Protein AF-A0A7S3ZHK8-F1 (afdb_monomer_lite)

Foldseek 3Di:
DDLDPCLPPVVVVLVVCLVVLHEAEDQDPQVVSLLVCCVPPVVSCVVSVYHYYYNPHPVPVVVPVVVVVVQVVCCVPPVDGDPDDDDDDDDDDDADPRRVVNVVVCVVPPDPCPPPPQSNHDDD

Organism: NCBI:txid91324

Radius of gyration: 16.56 Å; chains: 1; bounding box: 44×34×37 Å

Sequence (124 aa):
STVGPFLKYGTPLVEACVACQTDYVDITGEIPWVKDLISKFDKKAQLNGTAIVPMCGFDSIPSDLGAYATAKEIEKRYGCGVRRIVTYVAMKGSASGGTLATGMLMNKEAPEDMKDVFLLGGER

InterPro domains:
  IPR051276 Saccharopine dehydrogenase-like oxidoreductase [PTHR12286] (1-109)

Structure (mmCIF, N/CA/C/O backbone):
data_AF-A0A7S3ZHK8-F1
#
_entry.id   AF-A0A7S3ZHK8-F1
#
loop_
_atom_site.group_PDB
_atom_site.id
_atom_site.type_symbol
_atom_site.label_atom_id
_atom_site.label_alt_id
_atom_site.label_comp_id
_atom_site.label_asym_id
_atom_site.label_entity_id
_atom_site.label_seq_id
_atom_site.pdbx_PDB_ins_code
_atom_site.Cartn_x
_atom_site.Cartn_y
_atom_site.Cartn_z
_atom_site.occupancy
_atom_site.B_iso_or_equiv
_atom_site.auth_seq_id
_atom_site.auth_comp_id
_atom_site.auth_asym_id
_atom_site.auth_atom_id
_atom_site.pdbx_PDB_model_num
ATOM 1 N N . SER A 1 1 ? 12.402 -8.910 -5.862 1.00 47.16 1 SER A N 1
ATOM 2 C CA . SER A 1 1 ? 12.119 -7.963 -4.769 1.00 47.16 1 SER A CA 1
ATOM 3 C C . SER A 1 1 ? 12.599 -6.593 -5.204 1.00 47.16 1 SER A C 1
ATOM 5 O O . SER A 1 1 ? 13.793 -6.442 -5.442 1.00 47.16 1 SER A O 1
ATOM 7 N N . THR A 1 2 ? 11.690 -5.643 -5.417 1.00 58.38 2 THR A N 1
ATOM 8 C CA . THR A 1 2 ? 12.046 -4.243 -5.678 1.00 58.38 2 THR A CA 1
ATOM 9 C C . THR A 1 2 ? 12.010 -3.497 -4.353 1.00 58.38 2 THR A C 1
ATOM 11 O O . THR A 1 2 ? 10.947 -3.326 -3.764 1.00 58.38 2 THR A O 1
ATOM 14 N N . VAL A 1 3 ? 13.173 -3.067 -3.877 1.00 66.00 3 VAL A N 1
ATOM 15 C CA . VAL A 1 3 ? 13.261 -1.972 -2.907 1.00 66.00 3 VAL A CA 1
ATOM 16 C C . VAL A 1 3 ? 13.321 -0.678 -3.722 1.00 66.00 3 VAL A C 1
ATOM 18 O O . VAL A 1 3 ? 13.983 -0.662 -4.759 1.00 66.00 3 VAL A O 1
ATOM 21 N N . GLY A 1 4 ? 12.553 0.346 -3.336 1.00 71.94 4 GLY A N 1
ATOM 22 C CA . GLY A 1 4 ? 12.274 1.527 -4.168 1.00 71.94 4 GLY A CA 1
ATOM 23 C C . GLY A 1 4 ? 13.511 2.250 -4.740 1.00 71.94 4 GLY A C 1
ATOM 24 O O . GLY A 1 4 ? 14.628 2.057 -4.247 1.00 71.94 4 GLY A O 1
ATOM 25 N N . PRO A 1 5 ? 13.332 3.103 -5.773 1.00 85.31 5 PRO A N 1
ATOM 26 C CA . PRO A 1 5 ? 12.063 3.751 -6.148 1.00 85.31 5 PRO A CA 1
ATOM 27 C C . PRO A 1 5 ? 11.111 2.892 -6.995 1.00 85.31 5 PRO A C 1
ATOM 29 O O . PRO A 1 5 ? 11.507 2.331 -8.022 1.00 85.31 5 PRO A O 1
ATOM 32 N N . PHE A 1 6 ? 9.845 2.819 -6.592 1.00 88.00 6 PHE A N 1
ATOM 33 C CA . PHE A 1 6 ? 8.834 1.975 -7.241 1.00 88.00 6 PHE A CA 1
ATOM 34 C C . PHE A 1 6 ? 8.342 2.550 -8.571 1.00 88.00 6 PHE A C 1
ATOM 36 O O . PHE A 1 6 ? 8.145 1.806 -9.526 1.00 88.00 6 PHE A O 1
ATOM 43 N N . LEU A 1 7 ? 8.261 3.869 -8.696 1.00 86.25 7 LEU A N 1
ATOM 44 C CA . LEU A 1 7 ? 7.906 4.573 -9.924 1.00 86.25 7 LEU A CA 1
ATOM 45 C C . LEU A 1 7 ? 8.828 4.190 -11.089 1.00 86.25 7 LEU A C 1
ATOM 47 O O . LEU A 1 7 ? 8.400 4.149 -12.239 1.00 86.25 7 LEU A O 1
ATOM 51 N N . LYS A 1 8 ? 10.087 3.840 -10.789 1.00 85.50 8 LYS A N 1
ATOM 52 C CA . LYS A 1 8 ? 11.061 3.377 -11.787 1.00 85.50 8 LYS A CA 1
ATOM 53 C C . LYS A 1 8 ? 10.997 1.878 -12.054 1.00 85.50 8 LYS A C 1
ATOM 55 O O . LYS A 1 8 ? 11.176 1.465 -13.195 1.00 85.50 8 LYS A O 1
ATOM 60 N N . TYR A 1 9 ? 10.811 1.068 -11.013 1.00 88.38 9 TYR A N 1
ATOM 61 C CA . TYR A 1 9 ? 11.081 -0.375 -11.091 1.00 88.38 9 TYR A CA 1
ATOM 62 C C . TYR A 1 9 ? 9.883 -1.273 -10.768 1.00 88.38 9 TYR A C 1
ATOM 64 O O . TYR A 1 9 ? 9.927 -2.467 -11.050 1.00 88.38 9 TYR A O 1
ATOM 72 N N . GLY A 1 10 ? 8.825 -0.730 -10.176 1.00 91.19 10 GLY A N 1
ATOM 73 C CA . GLY A 1 10 ? 7.689 -1.486 -9.655 1.00 91.19 10 GLY A CA 1
ATOM 74 C C . GLY A 1 10 ? 6.687 -1.911 -10.727 1.00 91.19 10 GLY A C 1
ATOM 75 O O . GLY A 1 10 ? 6.133 -3.001 -10.636 1.00 91.19 10 GLY A O 1
ATOM 76 N N . THR A 1 11 ? 6.472 -1.101 -11.770 1.00 94.75 11 THR A N 1
ATOM 77 C CA . THR A 1 11 ? 5.428 -1.371 -12.781 1.00 94.75 11 THR A CA 1
ATOM 78 C C . THR A 1 11 ? 5.571 -2.734 -13.473 1.00 94.75 11 THR A C 1
ATOM 80 O O . THR A 1 11 ? 4.576 -3.456 -13.507 1.00 94.75 11 THR A O 1
ATOM 83 N N . PRO A 1 12 ? 6.760 -3.154 -13.963 1.00 94.88 12 PRO A N 1
ATOM 84 C CA . PRO A 1 12 ? 6.901 -4.464 -14.605 1.00 94.88 12 PRO A CA 1
ATOM 85 C C . PRO A 1 12 ? 6.584 -5.638 -13.668 1.00 94.88 12 PRO A C 1
ATOM 87 O O . PRO A 1 12 ? 6.116 -6.681 -14.118 1.00 94.88 12 PRO A O 1
ATOM 90 N N . LEU A 1 13 ? 6.820 -5.475 -12.360 1.00 94.31 13 LEU A N 1
ATOM 91 C CA . LEU A 1 13 ? 6.490 -6.493 -11.364 1.00 94.31 13 LEU A CA 1
ATOM 92 C C . LEU A 1 13 ? 4.973 -6.612 -11.180 1.00 94.31 13 LEU A C 1
ATOM 94 O O . LEU A 1 13 ? 4.449 -7.722 -11.226 1.00 94.31 13 LEU A O 1
ATOM 98 N N . VAL A 1 14 ? 4.268 -5.487 -11.027 1.00 95.81 14 VAL A N 1
ATOM 99 C CA . VAL A 1 14 ? 2.798 -5.484 -10.913 1.00 95.81 14 VAL A CA 1
ATOM 100 C C . VAL A 1 14 ? 2.154 -6.040 -12.184 1.00 95.81 14 VAL A C 1
ATOM 102 O O . VAL A 1 14 ? 1.235 -6.852 -12.111 1.00 95.81 14 VAL A O 1
ATOM 105 N N . GLU A 1 15 ? 2.671 -5.669 -13.355 1.00 96.38 15 GLU A N 1
ATOM 106 C CA . GLU A 1 15 ? 2.195 -6.195 -14.635 1.00 96.38 15 GLU A CA 1
ATOM 107 C C . GLU A 1 15 ? 2.332 -7.721 -14.719 1.00 96.38 15 GLU A C 1
ATOM 109 O O . GLU A 1 15 ? 1.381 -8.405 -15.111 1.00 96.38 15 GLU A O 1
ATOM 114 N N . ALA A 1 16 ? 3.481 -8.261 -14.300 1.00 96.44 16 ALA A N 1
ATOM 115 C CA . ALA A 1 16 ? 3.707 -9.700 -14.239 1.00 96.44 16 ALA A CA 1
ATOM 116 C C . ALA A 1 16 ? 2.758 -10.390 -13.245 1.00 96.44 16 ALA A C 1
ATOM 118 O O . ALA A 1 16 ? 2.173 -11.417 -13.584 1.00 96.44 16 ALA A O 1
ATOM 119 N N . CYS A 1 17 ? 2.545 -9.809 -12.060 1.00 96.88 17 CYS A N 1
ATOM 120 C CA . CYS A 1 17 ? 1.575 -10.294 -11.074 1.00 96.88 17 CYS A CA 1
ATOM 121 C C . CYS A 1 17 ? 0.164 -10.405 -11.675 1.00 96.88 17 CYS A C 1
ATOM 123 O O . CYS A 1 17 ? -0.450 -11.470 -11.622 1.00 96.88 17 CYS A O 1
ATOM 125 N N . VAL A 1 18 ? -0.316 -9.357 -12.349 1.00 97.25 18 VAL A N 1
ATOM 126 C CA . VAL A 1 18 ? -1.643 -9.352 -12.994 1.00 97.25 18 VAL A CA 1
ATOM 127 C C . VAL A 1 18 ? -1.733 -10.354 -14.147 1.00 97.25 18 VAL A C 1
ATOM 129 O O . VAL A 1 18 ? -2.779 -10.974 -14.355 1.00 97.25 18 VAL A O 1
ATOM 132 N N . ALA A 1 19 ? -0.662 -10.510 -14.929 1.00 96.50 19 ALA A N 1
ATOM 133 C CA . ALA A 1 19 ? -0.617 -11.470 -16.030 1.00 96.50 19 ALA A CA 1
ATOM 134 C C . ALA A 1 19 ? -0.640 -12.925 -15.534 1.00 96.50 19 ALA A C 1
ATOM 136 O O . ALA A 1 19 ? -1.312 -13.761 -16.135 1.00 96.50 19 ALA A O 1
ATOM 137 N N . CYS A 1 20 ? 0.048 -13.204 -14.428 1.00 97.19 20 CYS A N 1
ATOM 138 C CA . CYS A 1 20 ? 0.149 -14.529 -13.819 1.00 97.19 20 CYS A CA 1
ATOM 139 C C . CYS A 1 20 ? -0.935 -14.812 -12.767 1.00 97.19 20 CYS A C 1
ATOM 141 O O . CYS A 1 20 ? -0.860 -15.839 -12.098 1.00 97.19 20 CYS A O 1
ATOM 143 N N . GLN A 1 21 ? -1.911 -13.914 -12.595 1.00 97.31 21 GLN A N 1
ATOM 144 C CA . GLN A 1 21 ? -2.966 -14.016 -11.578 1.00 97.31 21 GLN A CA 1
ATOM 145 C C . GLN A 1 21 ? -2.414 -14.231 -10.159 1.00 97.31 21 GLN A C 1
ATOM 147 O O . GLN A 1 21 ? -2.870 -15.088 -9.409 1.00 97.31 21 GLN A O 1
ATOM 152 N N . THR A 1 22 ? -1.364 -13.488 -9.819 1.00 97.44 22 THR A N 1
ATOM 153 C CA . THR A 1 22 ? -0.668 -13.571 -8.534 1.00 97.44 22 THR A CA 1
ATOM 154 C C . THR A 1 22 ? -0.841 -12.268 -7.774 1.00 97.44 22 THR A C 1
ATOM 156 O O . THR A 1 22 ? -0.576 -11.200 -8.325 1.00 97.44 22 THR A O 1
ATOM 159 N N . ASP A 1 23 ? -1.236 -12.361 -6.508 1.00 97.56 23 ASP A N 1
ATOM 160 C CA . ASP A 1 23 ? -1.431 -11.191 -5.656 1.00 97.56 23 ASP A CA 1
ATOM 161 C C . ASP A 1 23 ? -0.131 -10.400 -5.445 1.00 97.56 23 ASP A C 1
ATOM 163 O O . ASP A 1 23 ? 0.976 -10.949 -5.404 1.00 97.56 23 ASP A O 1
ATOM 167 N N . TYR A 1 24 ? -0.279 -9.087 -5.298 1.00 96.06 24 TYR A N 1
ATOM 168 C CA . TYR A 1 24 ? 0.806 -8.136 -5.108 1.00 96.06 24 TYR A CA 1
ATOM 169 C C . TYR A 1 24 ? 0.589 -7.299 -3.847 1.00 96.06 24 TYR A C 1
ATOM 171 O O . TYR A 1 24 ? -0.508 -6.796 -3.607 1.00 96.06 24 TYR A O 1
ATOM 179 N N . VAL A 1 25 ? 1.659 -7.099 -3.077 1.00 95.06 25 VAL A N 1
ATOM 180 C CA . VAL A 1 25 ? 1.687 -6.211 -1.912 1.00 95.06 25 VAL A CA 1
ATOM 181 C C . VAL A 1 25 ? 3.038 -5.504 -1.816 1.00 95.06 25 VAL A C 1
ATOM 183 O O . VAL A 1 25 ? 4.079 -6.103 -2.106 1.00 95.06 25 VAL A O 1
ATOM 186 N N . ASP A 1 26 ? 3.035 -4.240 -1.395 1.00 93.44 26 ASP A N 1
ATOM 187 C CA . ASP A 1 26 ? 4.253 -3.461 -1.153 1.00 93.44 26 ASP A CA 1
ATOM 188 C C . ASP A 1 26 ? 4.108 -2.486 0.024 1.00 93.44 26 ASP A C 1
ATOM 190 O O . ASP A 1 26 ? 3.069 -2.420 0.669 1.00 93.44 26 ASP A O 1
ATOM 194 N N . ILE A 1 27 ? 5.170 -1.727 0.302 1.00 91.94 27 ILE A N 1
ATOM 195 C CA . ILE A 1 27 ? 5.219 -0.673 1.328 1.00 91.94 27 ILE A CA 1
ATOM 196 C C . ILE A 1 27 ? 5.526 0.706 0.718 1.00 91.94 27 ILE A C 1
ATOM 198 O O . ILE A 1 27 ? 6.206 1.524 1.335 1.00 91.94 27 ILE A O 1
ATOM 202 N N . THR A 1 28 ? 5.149 0.932 -0.542 1.00 91.50 28 THR A N 1
ATOM 203 C CA . THR A 1 28 ? 5.467 2.178 -1.248 1.00 91.50 28 THR A CA 1
ATOM 204 C C . THR A 1 28 ? 4.783 3.381 -0.596 1.00 91.50 28 THR A C 1
ATOM 206 O O . THR A 1 28 ? 3.628 3.297 -0.199 1.00 91.50 28 THR A O 1
ATOM 209 N N . GLY A 1 29 ? 5.468 4.526 -0.567 1.00 88.38 29 GLY A N 1
ATOM 210 C CA . GLY A 1 29 ? 4.859 5.834 -0.282 1.00 88.38 29 GLY A CA 1
ATOM 211 C C . GLY A 1 29 ? 4.612 6.665 -1.550 1.00 88.38 29 GLY A C 1
ATOM 212 O O . GLY A 1 29 ? 4.295 7.850 -1.478 1.00 88.38 29 GLY A O 1
ATOM 213 N N . GLU A 1 30 ? 4.821 6.083 -2.735 1.00 91.00 30 GLU A N 1
ATOM 214 C CA . GLU A 1 30 ? 4.866 6.808 -4.009 1.00 91.00 30 GLU A CA 1
ATOM 215 C C . GLU A 1 30 ? 3.465 6.991 -4.612 1.00 91.00 30 GLU A C 1
ATOM 217 O O . GLU A 1 30 ? 3.079 6.304 -5.557 1.00 91.00 30 GLU A O 1
ATOM 222 N N . ILE A 1 31 ? 2.704 7.952 -4.073 1.00 90.31 31 ILE A N 1
ATOM 223 C CA . ILE A 1 31 ? 1.311 8.251 -4.465 1.00 90.31 31 ILE A CA 1
ATOM 224 C C . ILE A 1 31 ? 1.108 8.373 -5.993 1.00 90.31 31 ILE A C 1
ATOM 226 O O . ILE A 1 31 ? 0.183 7.736 -6.504 1.00 90.31 31 ILE A O 1
ATOM 230 N N . PRO A 1 32 ? 1.943 9.110 -6.763 1.00 89.75 32 PRO A N 1
ATOM 231 C CA . PRO A 1 32 ? 1.750 9.223 -8.212 1.00 89.75 32 PRO A CA 1
ATOM 232 C C . PRO A 1 32 ? 1.852 7.877 -8.934 1.00 89.75 32 PRO A C 1
ATOM 234 O O . PRO A 1 32 ? 1.082 7.599 -9.849 1.00 89.75 32 PRO A O 1
ATOM 237 N N . TRP A 1 33 ? 2.763 7.010 -8.486 1.00 92.25 33 TRP A N 1
ATOM 238 C CA . TRP A 1 33 ? 2.906 5.674 -9.052 1.00 92.25 33 TRP A CA 1
ATOM 239 C C . TRP A 1 33 ? 1.687 4.802 -8.748 1.00 92.25 33 TRP A C 1
ATOM 241 O O . TRP A 1 33 ? 1.199 4.102 -9.631 1.00 92.25 33 TRP A O 1
ATOM 251 N N . VAL A 1 34 ? 1.141 4.880 -7.533 1.00 94.12 34 VAL A N 1
ATOM 252 C CA . VAL A 1 34 ? -0.072 4.130 -7.172 1.00 94.12 34 VAL A CA 1
ATOM 253 C C . VAL A 1 34 ? -1.283 4.590 -7.985 1.00 94.12 34 VAL A C 1
ATOM 255 O O . VAL A 1 34 ? -2.048 3.753 -8.462 1.00 94.12 34 VAL A O 1
ATOM 258 N N . LYS A 1 35 ? -1.425 5.896 -8.240 1.00 92.69 35 LYS A N 1
ATOM 259 C CA . LYS A 1 35 ? -2.452 6.422 -9.156 1.00 92.69 35 LYS A CA 1
ATOM 260 C C . LYS A 1 35 ? -2.327 5.818 -10.561 1.00 92.69 35 LYS A C 1
ATOM 262 O O . LYS A 1 35 ? -3.326 5.426 -11.175 1.00 92.69 35 LYS A O 1
ATOM 267 N N . ASP A 1 36 ? -1.098 5.710 -11.054 1.00 92.88 36 ASP A N 1
ATOM 268 C CA . ASP A 1 36 ? -0.781 5.047 -12.318 1.00 92.88 36 ASP A CA 1
ATOM 269 C C . ASP A 1 36 ? -1.145 3.557 -12.299 1.00 92.88 36 ASP A C 1
ATOM 271 O O . ASP A 1 36 ? -1.701 3.056 -13.279 1.00 92.88 36 ASP A O 1
ATOM 275 N N . LEU A 1 37 ? -0.858 2.848 -11.201 1.00 94.75 37 LEU A N 1
ATOM 276 C CA . LEU A 1 37 ? -1.220 1.437 -11.046 1.00 94.75 37 LEU A CA 1
ATOM 277 C C . LEU A 1 37 ? -2.733 1.233 -11.115 1.00 94.75 37 LEU A C 1
ATOM 279 O O . LEU A 1 37 ? -3.182 0.367 -11.865 1.00 94.75 37 LEU A O 1
ATOM 283 N N . ILE A 1 38 ? -3.507 2.045 -10.386 1.00 94.44 38 ILE A N 1
ATOM 284 C CA . ILE A 1 38 ? -4.977 2.004 -10.419 1.00 94.44 38 ILE A CA 1
ATOM 285 C C . ILE A 1 38 ? -5.449 2.202 -11.862 1.00 94.44 38 ILE A C 1
ATOM 287 O O . ILE A 1 38 ? -6.173 1.375 -12.411 1.00 94.44 38 ILE A O 1
ATOM 291 N N . SER A 1 39 ? -4.952 3.245 -12.528 1.00 94.38 39 SER A N 1
ATOM 292 C CA . SER A 1 39 ? -5.347 3.567 -13.903 1.00 94.38 39 SER A CA 1
ATOM 293 C C . SER A 1 39 ? -5.030 2.444 -14.902 1.00 94.38 39 SER A C 1
ATOM 295 O O . SER A 1 39 ? -5.807 2.206 -15.829 1.00 94.38 39 SER A O 1
ATOM 297 N N . LYS A 1 40 ? -3.894 1.753 -14.735 1.00 95.75 40 LYS A N 1
ATOM 298 C CA . LYS A 1 40 ? -3.409 0.720 -15.668 1.00 95.75 40 LYS A CA 1
ATOM 299 C C . LYS A 1 40 ? -3.993 -0.666 -15.400 1.00 95.75 40 LYS A C 1
ATOM 301 O O . LYS A 1 40 ? -4.267 -1.398 -16.351 1.00 95.75 40 LYS A O 1
ATOM 306 N N . PHE A 1 41 ? -4.147 -1.047 -14.134 1.00 96.75 41 PHE A N 1
ATOM 307 C CA . PHE A 1 41 ? -4.345 -2.447 -13.757 1.00 96.75 41 PHE A CA 1
ATOM 308 C C . PHE A 1 41 ? -5.677 -2.746 -13.073 1.00 96.75 41 PHE A C 1
ATOM 310 O O . PHE A 1 41 ? -6.083 -3.904 -13.126 1.00 96.75 41 PHE A O 1
ATOM 317 N N . ASP A 1 42 ? -6.389 -1.756 -12.520 1.00 95.25 42 ASP A N 1
ATOM 318 C CA . ASP A 1 42 ? -7.60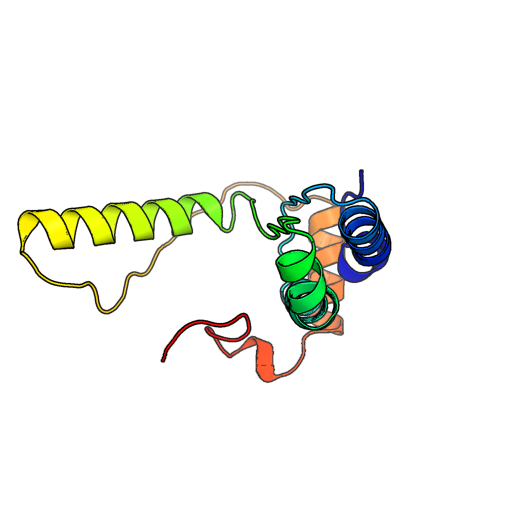5 -1.967 -11.713 1.00 95.25 42 ASP A CA 1
ATOM 319 C C . ASP A 1 42 ? -8.634 -2.881 -12.405 1.00 95.25 42 ASP A C 1
ATOM 321 O O . ASP A 1 42 ? -8.954 -3.965 -11.917 1.00 95.25 42 ASP A O 1
ATOM 325 N N . LYS A 1 43 ? -9.050 -2.530 -13.629 1.00 96.94 43 LYS A N 1
ATOM 326 C CA . LYS A 1 43 ? -10.021 -3.329 -14.399 1.00 96.94 43 LYS A CA 1
ATOM 327 C C . LYS A 1 43 ? -9.558 -4.766 -14.651 1.00 96.94 43 LYS A C 1
ATOM 329 O O . LYS A 1 43 ? -10.349 -5.699 -14.547 1.00 96.94 43 LYS A O 1
ATOM 334 N N . LYS A 1 44 ? -8.289 -4.956 -15.026 1.00 96.94 44 LYS A N 1
ATOM 335 C CA . LYS A 1 44 ? -7.754 -6.282 -15.372 1.00 96.94 44 LYS A CA 1
ATOM 336 C C . LYS A 1 44 ? -7.572 -7.144 -14.122 1.00 96.94 44 LYS A C 1
ATOM 338 O O . LYS A 1 44 ? -7.884 -8.329 -14.160 1.00 96.94 44 LYS A O 1
ATOM 343 N N . ALA A 1 45 ? -7.107 -6.545 -13.030 1.00 97.12 45 ALA A N 1
ATOM 344 C CA . ALA A 1 45 ? -6.944 -7.200 -11.741 1.00 97.12 45 ALA A CA 1
ATOM 345 C C . ALA A 1 45 ? -8.296 -7.676 -11.187 1.00 97.12 45 ALA A C 1
ATOM 347 O O . ALA A 1 45 ? -8.412 -8.842 -10.815 1.00 97.12 45 ALA A O 1
ATOM 348 N N . GLN A 1 46 ? -9.337 -6.834 -11.260 1.00 96.00 46 GLN A N 1
ATOM 349 C CA . GLN A 1 46 ? -10.704 -7.208 -10.878 1.00 96.00 46 GLN A CA 1
ATOM 350 C C . GLN A 1 46 ? -11.242 -8.387 -11.702 1.00 96.00 46 GLN A C 1
ATOM 352 O O . GLN A 1 46 ? -11.772 -9.338 -11.133 1.00 96.00 46 GLN A O 1
ATOM 357 N N . LEU A 1 47 ? -11.075 -8.361 -13.030 1.00 97.12 47 LEU A N 1
ATOM 358 C CA . LEU A 1 47 ? -11.528 -9.451 -13.909 1.00 97.12 47 LEU A CA 1
ATOM 359 C C . LEU A 1 47 ? -10.801 -10.776 -13.641 1.00 97.12 47 LEU A C 1
ATOM 361 O O . LEU A 1 47 ? -11.406 -11.840 -13.745 1.00 97.12 47 LEU A O 1
ATOM 365 N N . ASN A 1 48 ? -9.516 -10.707 -13.297 1.00 93.81 48 ASN A N 1
ATOM 366 C CA . ASN A 1 48 ? -8.677 -11.875 -13.038 1.00 93.81 48 ASN A CA 1
ATOM 367 C C . ASN A 1 48 ? -8.721 -12.352 -11.576 1.00 93.81 48 ASN A C 1
ATOM 369 O O . ASN A 1 48 ? -8.092 -13.358 -11.259 1.00 93.81 48 ASN A O 1
ATOM 373 N N . GLY A 1 49 ? -9.406 -11.631 -10.682 1.00 96.31 49 GLY A N 1
ATOM 374 C CA . GLY A 1 49 ? -9.419 -11.928 -9.248 1.00 96.31 49 GLY A CA 1
ATOM 375 C C . GLY A 1 49 ? -8.067 -11.725 -8.553 1.00 96.31 49 GLY A C 1
ATOM 376 O O . GLY A 1 49 ? -7.825 -12.333 -7.518 1.00 96.31 49 GLY A O 1
ATOM 377 N N . THR A 1 50 ? -7.178 -10.907 -9.123 1.00 97.75 50 THR A N 1
ATOM 378 C CA . THR A 1 50 ? -5.843 -10.625 -8.573 1.00 97.75 50 THR A CA 1
ATOM 379 C C . THR A 1 50 ? -5.895 -9.425 -7.638 1.00 97.75 50 THR A C 1
ATOM 381 O O . THR A 1 50 ? -6.333 -8.349 -8.050 1.00 97.75 50 THR A O 1
ATOM 384 N N . ALA A 1 51 ? -5.407 -9.567 -6.408 1.00 97.38 51 ALA A N 1
ATOM 385 C CA . ALA A 1 51 ? -5.299 -8.453 -5.475 1.00 97.38 51 ALA A CA 1
ATOM 386 C C . ALA A 1 51 ? -4.009 -7.651 -5.712 1.00 97.38 51 ALA A C 1
ATOM 388 O O . ALA A 1 51 ? -2.917 -8.210 -5.798 1.00 97.38 51 ALA A O 1
ATOM 389 N N . ILE A 1 52 ? -4.123 -6.324 -5.778 1.00 96.19 52 ILE A N 1
ATOM 390 C CA . ILE A 1 52 ? -2.986 -5.394 -5.804 1.00 96.19 52 ILE A CA 1
ATOM 391 C C . ILE A 1 52 ? -3.157 -4.460 -4.611 1.00 96.19 52 ILE A C 1
ATOM 393 O O . ILE A 1 52 ? -4.062 -3.628 -4.608 1.00 96.19 52 ILE A O 1
ATOM 397 N N . VAL A 1 53 ? -2.306 -4.609 -3.598 1.00 94.94 53 VAL A N 1
ATOM 398 C CA . VAL A 1 53 ? -2.413 -3.873 -2.332 1.00 94.94 53 VAL A CA 1
ATOM 399 C C . VAL A 1 53 ? -1.139 -3.049 -2.098 1.00 94.94 53 VAL A C 1
ATOM 401 O O . VAL A 1 53 ? -0.226 -3.490 -1.395 1.00 94.94 53 VAL A O 1
ATOM 404 N N . PRO A 1 54 ? -1.016 -1.866 -2.725 1.00 93.88 54 PRO A N 1
ATOM 405 C CA . PRO A 1 54 ? 0.115 -0.981 -2.484 1.00 93.88 54 PRO A CA 1
ATOM 406 C C . PRO A 1 54 ? -0.007 -0.297 -1.114 1.00 93.88 54 PRO A C 1
ATOM 408 O O . PRO A 1 54 ? -1.073 -0.298 -0.499 1.00 93.88 54 PRO A O 1
ATOM 411 N N . MET A 1 55 ? 1.075 0.337 -0.660 1.00 92.75 55 MET A N 1
ATOM 412 C CA . MET A 1 55 ? 1.104 1.167 0.556 1.00 92.75 55 MET A CA 1
ATOM 413 C C . MET A 1 55 ? 0.830 0.415 1.870 1.00 92.75 55 MET A C 1
ATOM 415 O O . MET A 1 55 ? 0.349 1.006 2.831 1.00 92.75 55 MET A O 1
ATOM 419 N N . CYS A 1 56 ? 1.182 -0.867 1.980 1.00 92.50 56 CYS A N 1
ATOM 420 C CA . CYS A 1 56 ? 1.024 -1.658 3.211 1.00 92.50 56 CYS A CA 1
ATOM 421 C C . CYS A 1 56 ? 2.162 -1.443 4.226 1.00 92.50 56 CYS A C 1
ATOM 423 O O . CYS A 1 56 ? 2.620 -2.380 4.886 1.00 92.50 56 CYS A O 1
ATOM 425 N N . GLY A 1 57 ? 2.658 -0.209 4.325 1.00 88.75 57 GLY A N 1
ATOM 426 C CA . GLY A 1 57 ? 3.750 0.183 5.207 1.00 88.75 57 GLY A CA 1
ATOM 427 C C . GLY A 1 57 ? 3.294 0.706 6.569 1.00 88.75 57 GLY A C 1
ATOM 428 O O . GLY A 1 57 ? 2.109 0.776 6.898 1.00 88.75 57 GLY A O 1
ATOM 429 N N . PHE A 1 58 ? 4.276 1.097 7.385 1.00 86.62 58 PHE A N 1
ATOM 430 C CA . PHE A 1 58 ? 4.047 1.751 8.680 1.00 86.62 58 PHE A CA 1
ATOM 431 C C . PHE A 1 58 ? 3.366 3.122 8.542 1.00 86.62 58 PHE A C 1
ATOM 433 O O . PHE A 1 58 ? 2.692 3.576 9.461 1.00 86.62 58 PHE A O 1
ATOM 440 N N . ASP A 1 59 ? 3.562 3.787 7.412 1.00 82.88 59 ASP A N 1
ATOM 441 C CA . ASP A 1 59 ? 2.932 5.054 7.057 1.00 82.88 59 ASP A CA 1
ATOM 442 C C . ASP A 1 59 ? 1.409 4.945 6.881 1.00 82.88 59 ASP A C 1
ATOM 444 O O . ASP A 1 59 ? 0.703 5.893 7.230 1.00 82.88 59 ASP A O 1
ATOM 448 N N . SER A 1 60 ? 0.897 3.788 6.452 1.00 88.75 60 SER A N 1
ATOM 449 C CA . SER A 1 60 ? -0.540 3.594 6.189 1.00 88.75 60 SER A CA 1
ATOM 450 C C . SER A 1 60 ? -1.228 2.685 7.209 1.00 88.75 60 SER A C 1
ATOM 452 O O . SER A 1 60 ? -2.217 3.078 7.829 1.00 88.75 60 SER A O 1
ATOM 454 N N . ILE A 1 61 ? -0.690 1.483 7.456 1.00 91.56 61 ILE A N 1
ATOM 455 C CA . ILE A 1 61 ? -1.405 0.407 8.169 1.00 91.56 61 ILE A CA 1
ATOM 456 C C . ILE A 1 61 ? -1.871 0.801 9.584 1.00 91.56 61 ILE A C 1
ATOM 458 O O . ILE A 1 61 ? -3.035 0.552 9.911 1.00 91.56 61 ILE A O 1
ATOM 462 N N . PRO A 1 62 ? -1.043 1.426 10.448 1.00 91.56 62 PRO A N 1
ATOM 463 C CA . PRO A 1 62 ? -1.494 1.851 11.773 1.00 91.56 62 PRO A CA 1
ATOM 464 C C . PRO A 1 62 ? -2.624 2.885 11.713 1.00 91.56 62 PRO A C 1
ATOM 466 O O . PRO A 1 62 ? -3.536 2.847 12.541 1.00 91.56 62 PRO A O 1
ATOM 469 N N . SER A 1 63 ? -2.574 3.794 10.734 1.00 92.19 63 SER A N 1
ATOM 470 C CA . S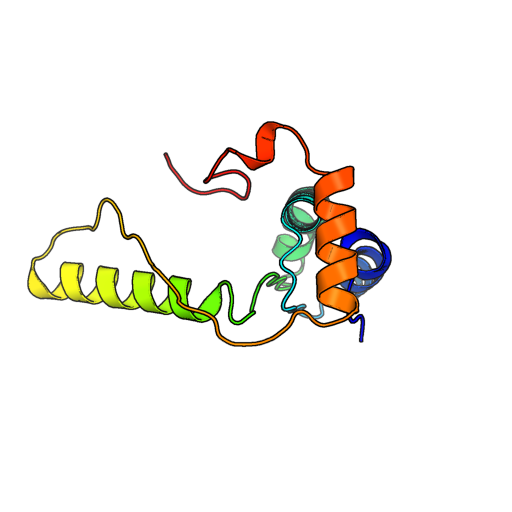ER A 1 63 ? -3.601 4.816 10.535 1.00 92.19 63 SER A CA 1
ATOM 471 C C . SER A 1 63 ? -4.911 4.196 10.054 1.00 92.19 63 SER A C 1
ATOM 473 O O . SER A 1 63 ? -5.953 4.463 10.655 1.00 92.19 63 SER A O 1
ATOM 475 N N . ASP A 1 64 ? -4.858 3.324 9.047 1.00 92.31 64 ASP A N 1
ATOM 476 C CA . ASP A 1 64 ? -6.036 2.674 8.462 1.00 92.31 64 ASP A CA 1
ATOM 477 C C . ASP A 1 64 ? -6.744 1.771 9.472 1.00 92.31 64 ASP A C 1
ATOM 479 O O . ASP A 1 64 ? -7.953 1.891 9.691 1.00 92.31 64 ASP A O 1
ATOM 483 N N . LEU A 1 65 ? -5.988 0.905 10.156 1.00 94.62 65 LEU A N 1
ATOM 484 C CA . LEU A 1 65 ? -6.543 0.019 11.180 1.00 94.62 65 LEU A CA 1
ATOM 485 C C . LEU A 1 65 ? -7.082 0.808 12.375 1.00 94.62 65 LEU A C 1
ATOM 487 O O . LEU A 1 65 ? -8.148 0.475 12.898 1.00 94.62 65 LEU A O 1
ATOM 491 N N . GLY A 1 66 ? -6.379 1.865 12.794 1.00 95.44 66 GLY A N 1
ATOM 492 C CA . GLY A 1 66 ? -6.826 2.744 13.871 1.00 95.44 66 GLY A CA 1
ATOM 493 C C . GLY A 1 66 ? -8.132 3.459 13.527 1.00 95.44 66 GLY A C 1
ATOM 494 O O . GLY A 1 66 ? -9.060 3.480 14.343 1.00 95.44 66 GLY A O 1
ATOM 495 N N . ALA A 1 67 ? -8.237 3.996 12.310 1.00 94.94 67 ALA A N 1
ATOM 496 C CA . ALA A 1 67 ? -9.447 4.643 11.819 1.00 94.94 67 ALA A CA 1
ATOM 497 C C . ALA A 1 67 ? -10.610 3.649 11.703 1.00 94.94 67 ALA A C 1
ATOM 499 O O . ALA A 1 67 ? -11.693 3.913 12.230 1.00 94.94 67 ALA A O 1
ATOM 500 N N . TYR A 1 68 ? -10.375 2.480 11.104 1.00 95.62 68 TYR A N 1
ATOM 501 C CA . TYR A 1 68 ? -11.385 1.433 10.961 1.00 95.62 68 TYR A CA 1
ATOM 502 C C . TYR A 1 68 ? -11.915 0.946 12.317 1.00 95.62 68 TYR A C 1
ATOM 504 O O . TYR A 1 68 ? -13.128 0.933 12.542 1.00 95.62 68 TYR A O 1
ATOM 512 N N . ALA A 1 69 ? -11.020 0.598 13.247 1.00 97.06 69 ALA A N 1
ATOM 513 C CA . ALA A 1 69 ? -11.402 0.124 14.576 1.00 97.06 69 ALA A CA 1
ATOM 514 C C . ALA A 1 69 ? -12.182 1.193 15.357 1.00 97.06 69 ALA A C 1
ATOM 516 O O . ALA A 1 69 ? -13.198 0.887 15.985 1.00 97.06 69 ALA A O 1
ATOM 517 N N . THR A 1 70 ? -11.751 2.454 15.274 1.00 97.19 70 THR A N 1
ATOM 518 C CA . THR A 1 70 ? -12.436 3.579 15.925 1.00 97.19 70 THR A CA 1
ATOM 519 C C . THR A 1 70 ? -13.831 3.795 15.343 1.00 97.19 70 THR A C 1
ATOM 521 O O . THR A 1 70 ? -14.794 3.934 16.098 1.00 97.19 70 THR A O 1
ATOM 524 N N . ALA A 1 71 ? -13.964 3.784 14.013 1.00 97.12 71 ALA A N 1
ATOM 525 C CA . ALA A 1 71 ? -15.253 3.934 13.346 1.00 97.12 71 ALA A CA 1
ATOM 526 C C . ALA A 1 71 ? -16.228 2.813 13.728 1.00 97.12 71 ALA A C 1
ATOM 528 O O . ALA A 1 71 ? -17.375 3.092 14.083 1.00 97.12 71 ALA A O 1
ATOM 529 N N . LYS A 1 72 ? -15.751 1.562 13.740 1.00 97.69 72 LYS A N 1
ATOM 530 C CA . LYS A 1 72 ? -16.554 0.399 14.133 1.00 97.69 72 LYS A CA 1
ATOM 531 C C . LYS A 1 72 ? -17.010 0.447 15.584 1.00 97.69 72 LYS A C 1
ATOM 533 O O . LYS A 1 72 ? -18.153 0.103 15.877 1.00 97.69 72 LYS A O 1
ATOM 538 N N . GLU A 1 73 ? -16.149 0.888 16.495 1.00 98.00 73 GLU A N 1
ATOM 539 C CA . GLU A 1 73 ? -16.524 0.980 17.904 1.00 98.00 73 GLU A CA 1
ATOM 540 C C . GLU A 1 73 ? -17.526 2.117 18.162 1.00 98.00 73 GLU A C 1
ATOM 542 O O . GLU A 1 73 ? -18.436 1.951 18.976 1.00 98.00 73 GLU A O 1
ATOM 547 N N . ILE A 1 74 ? -17.417 3.246 17.449 1.00 97.88 74 ILE A N 1
ATOM 548 C CA . ILE A 1 74 ? -18.404 4.336 17.528 1.00 97.88 74 ILE A CA 1
ATOM 549 C C . ILE A 1 74 ? -19.769 3.867 17.016 1.00 97.88 74 ILE A C 1
ATOM 551 O O . ILE A 1 74 ? -20.766 4.043 17.717 1.00 97.88 74 ILE A O 1
ATOM 555 N N . GLU A 1 75 ? -19.802 3.216 15.851 1.00 97.69 75 GLU A N 1
ATOM 556 C CA . GLU A 1 75 ? -21.022 2.635 15.278 1.00 97.69 75 GLU A CA 1
ATOM 557 C C . GLU A 1 75 ? -21.685 1.673 16.273 1.00 97.69 75 GLU A C 1
ATOM 559 O O . GLU A 1 75 ? -22.872 1.797 16.575 1.00 97.69 75 GLU A O 1
ATOM 564 N N . LYS A 1 76 ? -20.900 0.772 16.871 1.00 98.19 76 LYS A N 1
ATOM 565 C CA . LYS A 1 76 ? -21.386 -0.203 17.852 1.00 98.19 76 LYS A CA 1
ATOM 566 C C . LYS A 1 76 ? -21.926 0.436 19.137 1.00 98.19 76 LYS A C 1
ATOM 568 O O . LYS A 1 76 ? -22.918 -0.049 19.676 1.00 98.19 76 LYS A O 1
ATOM 573 N N . ARG A 1 77 ? -21.265 1.469 19.674 1.00 98.12 77 ARG A N 1
ATOM 574 C CA . ARG A 1 77 ? -21.643 2.086 20.963 1.00 98.12 77 ARG A CA 1
ATOM 575 C C . ARG A 1 77 ? -22.774 3.094 20.848 1.00 98.12 77 ARG A C 1
ATOM 577 O O . ARG A 1 77 ? -23.569 3.210 21.775 1.00 98.12 77 ARG A O 1
ATOM 584 N N . TYR A 1 78 ? -22.803 3.845 19.754 1.00 97.50 78 TYR A N 1
ATOM 585 C CA . TYR A 1 78 ? -23.664 5.018 19.619 1.00 97.50 78 TYR A CA 1
ATOM 586 C C . TYR A 1 78 ? -24.674 4.897 18.475 1.00 97.50 78 TYR A C 1
ATOM 588 O O . TYR A 1 78 ? -25.534 5.765 18.344 1.00 97.50 78 TYR A O 1
ATOM 596 N N . GLY A 1 79 ? -24.602 3.840 17.657 1.00 97.12 79 GLY A N 1
ATOM 597 C CA . GLY A 1 79 ? -25.532 3.610 16.548 1.00 97.12 79 GLY A CA 1
ATOM 598 C C . GLY A 1 79 ? -25.430 4.657 15.437 1.00 97.12 79 GLY A C 1
ATOM 599 O O . GLY A 1 79 ? -26.392 4.860 14.700 1.00 97.12 79 GLY A O 1
ATOM 600 N N . CYS A 1 80 ? -24.299 5.362 15.337 1.00 95.94 80 CYS A N 1
ATOM 601 C CA . CYS A 1 80 ? -24.088 6.433 14.371 1.00 95.94 80 CYS A CA 1
ATOM 602 C C . CYS A 1 80 ? -22.763 6.273 13.616 1.00 95.94 80 CYS A C 1
ATOM 604 O O . CYS A 1 80 ? -21.808 5.672 14.108 1.00 95.94 80 CYS A O 1
ATOM 606 N N . GLY A 1 81 ? -22.716 6.818 12.398 1.00 93.81 81 GLY A N 1
ATOM 607 C CA . GLY A 1 81 ? -21.512 6.825 11.571 1.00 93.81 81 GLY A CA 1
ATOM 608 C C . GLY A 1 81 ? -20.488 7.876 12.007 1.00 93.81 81 GLY A C 1
ATOM 609 O O . GLY A 1 81 ? -20.790 8.806 12.759 1.00 93.81 81 GLY A O 1
ATOM 610 N N . VAL A 1 82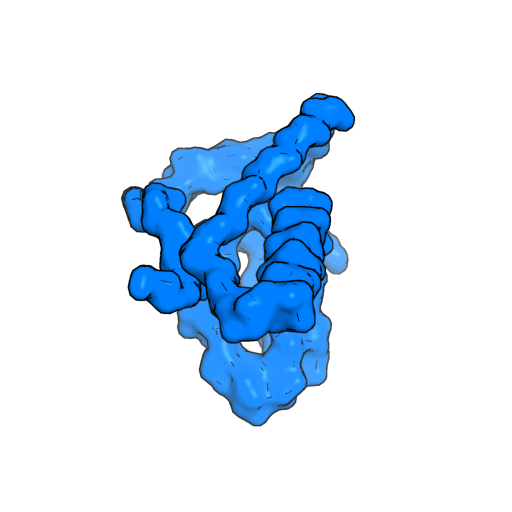 ? -19.269 7.762 11.478 1.00 94.69 82 VAL A N 1
ATOM 611 C CA . VAL A 1 82 ? -18.189 8.729 11.707 1.00 94.69 82 VAL A CA 1
ATOM 612 C C . VAL A 1 82 ? -17.983 9.594 10.473 1.00 94.69 82 VAL A C 1
ATOM 614 O O . VAL A 1 82 ? -17.734 9.083 9.389 1.00 94.69 82 VAL A O 1
ATOM 617 N N . ARG A 1 83 ? -18.035 10.920 10.651 1.00 91.12 83 ARG A N 1
ATOM 618 C CA . ARG A 1 83 ? -17.807 11.877 9.556 1.00 91.12 83 ARG A CA 1
ATOM 619 C C . ARG A 1 83 ? -16.329 12.051 9.200 1.00 91.12 83 ARG A C 1
ATOM 621 O O . ARG A 1 83 ? -16.004 12.241 8.038 1.00 91.12 83 ARG A O 1
ATOM 628 N N . ARG A 1 84 ? -15.435 12.083 10.195 1.00 91.06 84 ARG A N 1
ATOM 629 C CA . ARG A 1 84 ? -13.994 12.282 9.974 1.00 91.06 84 ARG A CA 1
ATOM 630 C C . ARG A 1 84 ? -13.173 11.703 11.116 1.00 91.06 84 ARG A C 1
ATOM 632 O O . ARG A 1 84 ? -13.473 11.972 12.277 1.00 91.06 84 ARG A O 1
ATOM 639 N N . ILE A 1 85 ? -12.098 11.006 10.767 1.00 92.31 85 ILE A N 1
ATOM 640 C CA . ILE A 1 85 ? -11.028 10.599 11.681 1.00 92.31 85 ILE A CA 1
ATOM 641 C C . ILE A 1 85 ? -9.739 11.256 11.199 1.00 92.31 85 ILE A C 1
ATOM 643 O O . ILE A 1 85 ? -9.511 11.371 9.998 1.00 92.31 85 ILE A O 1
ATOM 647 N N . VAL A 1 86 ? -8.923 11.732 12.134 1.00 92.50 86 VAL A N 1
ATOM 648 C CA . VAL A 1 86 ? -7.592 12.267 11.841 1.00 92.50 86 VAL A CA 1
ATOM 649 C C . VAL A 1 86 ? -6.600 11.522 12.715 1.00 92.50 86 VAL A C 1
ATOM 651 O O . VAL A 1 86 ? -6.752 11.507 13.937 1.00 92.50 86 VAL A O 1
ATOM 654 N N . THR A 1 87 ? -5.611 10.895 12.090 1.00 91.06 87 THR A N 1
ATOM 655 C CA . THR A 1 87 ? -4.538 10.173 12.772 1.00 91.06 87 THR A CA 1
ATOM 656 C C . THR A 1 87 ? -3.270 11.019 12.785 1.00 91.06 87 THR A C 1
ATOM 658 O O . THR A 1 87 ? -3.021 11.824 11.889 1.00 91.06 87 THR A O 1
ATOM 661 N N . TYR A 1 88 ? -2.468 10.855 13.834 1.00 90.25 88 TYR A N 1
ATOM 662 C CA . TYR A 1 88 ? -1.174 11.513 13.975 1.00 90.25 88 TYR A CA 1
ATOM 663 C C . TYR A 1 88 ? -0.156 10.473 14.420 1.00 90.25 88 TYR A C 1
ATOM 665 O O . TYR A 1 88 ? -0.409 9.720 15.361 1.00 90.25 88 TYR A O 1
ATOM 673 N N . VAL A 1 89 ? 0.998 10.447 13.758 1.00 85.38 89 VAL A N 1
ATOM 674 C CA . VAL A 1 89 ? 2.088 9.522 14.070 1.00 85.38 89 VAL A CA 1
ATOM 675 C C . VAL A 1 89 ? 3.355 10.328 14.316 1.00 85.38 89 VAL A C 1
ATOM 677 O O . VAL A 1 89 ? 3.712 11.203 13.529 1.00 85.38 89 VAL A O 1
ATOM 680 N N . ALA A 1 90 ? 4.041 10.036 15.419 1.00 86.31 90 ALA A N 1
ATOM 681 C CA . ALA A 1 90 ? 5.371 10.560 15.692 1.00 86.31 90 ALA A CA 1
ATOM 682 C C . ALA A 1 90 ? 6.412 9.513 15.286 1.00 86.31 90 ALA A C 1
ATOM 684 O O . ALA A 1 90 ? 6.347 8.364 15.721 1.00 86.31 90 ALA A O 1
ATOM 685 N N . MET A 1 91 ? 7.382 9.912 14.465 1.00 81.75 91 MET A N 1
ATOM 686 C CA . MET A 1 91 ? 8.443 9.027 13.983 1.00 81.75 91 MET A CA 1
ATOM 687 C C . MET A 1 91 ? 9.790 9.420 14.585 1.00 81.75 91 MET A C 1
ATOM 689 O O . MET A 1 91 ? 10.126 10.601 14.671 1.00 81.75 91 MET A O 1
ATOM 693 N N . LYS A 1 92 ? 10.586 8.419 14.972 1.00 84.06 92 LYS A N 1
ATOM 694 C CA . LYS A 1 92 ? 11.978 8.586 15.408 1.00 84.06 92 LYS A CA 1
ATOM 695 C C . LYS A 1 92 ? 12.867 7.644 14.599 1.00 84.06 92 LYS A C 1
ATOM 697 O O . LYS A 1 92 ? 12.692 6.433 14.671 1.00 84.06 92 LYS A O 1
ATOM 702 N N . GLY A 1 93 ? 13.817 8.195 13.849 1.00 81.94 93 GLY A N 1
ATOM 703 C CA . GLY A 1 93 ? 14.725 7.432 12.990 1.00 81.94 93 GLY A CA 1
ATOM 704 C C . GLY A 1 93 ? 15.311 8.289 11.869 1.00 81.94 93 GLY A C 1
ATOM 705 O O . GLY A 1 93 ? 15.067 9.494 11.817 1.00 81.94 93 GLY A O 1
ATOM 706 N N . SER A 1 94 ? 16.084 7.669 10.979 1.00 81.81 94 SER A N 1
ATOM 707 C CA . SER A 1 94 ? 16.615 8.291 9.761 1.00 81.81 94 SER A CA 1
ATOM 708 C C . SER A 1 94 ? 16.014 7.647 8.510 1.00 81.81 94 SER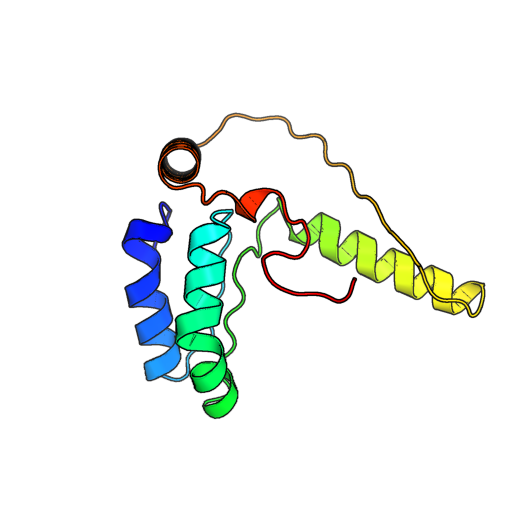 A C 1
ATOM 710 O O . SER A 1 94 ? 15.572 6.498 8.532 1.00 81.81 94 SER A O 1
ATOM 712 N N . ALA A 1 95 ? 15.989 8.394 7.406 1.00 81.75 95 ALA A N 1
ATOM 713 C CA . ALA A 1 95 ? 15.551 7.872 6.118 1.00 81.75 95 ALA A CA 1
ATOM 714 C C . ALA A 1 95 ? 16.605 6.917 5.533 1.00 81.75 95 ALA A C 1
ATOM 716 O O . ALA A 1 95 ? 17.803 7.209 5.557 1.00 81.75 95 ALA A O 1
ATOM 717 N N . SER A 1 96 ? 16.158 5.789 4.975 1.00 82.31 96 SER A N 1
ATOM 718 C CA . SER A 1 96 ? 17.035 4.905 4.199 1.00 82.31 96 SER A CA 1
ATOM 719 C C . SER A 1 96 ? 17.429 5.558 2.866 1.00 82.31 96 SER A C 1
ATOM 721 O O . SER A 1 96 ? 16.757 6.478 2.396 1.00 82.31 96 SER A O 1
ATOM 723 N N . GLY A 1 97 ? 18.481 5.058 2.206 1.00 84.50 97 GLY A N 1
ATOM 724 C CA . GLY A 1 97 ? 18.872 5.548 0.876 1.00 84.50 97 GLY A CA 1
ATOM 725 C C . GLY A 1 97 ? 17.755 5.414 -0.167 1.00 84.50 97 GLY A C 1
ATOM 726 O O . GLY A 1 97 ? 17.550 6.325 -0.965 1.00 84.50 97 GLY A O 1
ATOM 727 N N . GLY A 1 98 ? 16.980 4.325 -0.103 1.00 80.62 98 GLY A N 1
ATOM 728 C CA . GLY A 1 98 ? 15.795 4.134 -0.944 1.00 80.62 98 GLY A CA 1
ATOM 729 C C . GLY A 1 98 ? 14.712 5.172 -0.652 1.00 80.62 98 GLY A C 1
ATOM 730 O O . GLY A 1 98 ? 14.222 5.817 -1.570 1.00 80.62 98 GLY A O 1
ATOM 731 N N . THR A 1 99 ? 14.415 5.420 0.628 1.00 80.56 99 THR A N 1
ATOM 732 C CA . THR A 1 99 ? 13.438 6.439 1.056 1.00 80.56 99 THR A CA 1
ATOM 733 C C . THR A 1 99 ? 13.831 7.841 0.586 1.00 80.56 99 THR A C 1
ATOM 735 O O . THR A 1 99 ? 12.987 8.586 0.094 1.00 80.56 99 THR A O 1
ATOM 738 N N . LEU A 1 100 ? 15.115 8.203 0.694 1.00 84.94 100 LEU A N 1
ATOM 739 C CA . LEU A 1 100 ? 15.622 9.485 0.196 1.00 84.94 100 LEU A CA 1
ATOM 740 C C . LEU A 1 100 ? 15.475 9.594 -1.327 1.00 84.94 100 LEU A C 1
ATOM 742 O O . LEU A 1 100 ? 15.018 10.624 -1.822 1.00 84.94 100 LEU A O 1
ATOM 746 N N . ALA A 1 101 ? 15.818 8.536 -2.066 1.00 82.31 101 ALA A N 1
ATOM 747 C CA . ALA A 1 101 ? 15.677 8.503 -3.520 1.00 82.31 101 ALA A CA 1
ATOM 748 C C . ALA A 1 101 ? 14.209 8.623 -3.964 1.00 82.31 101 ALA A C 1
ATOM 750 O O . ALA A 1 101 ? 13.912 9.385 -4.885 1.00 82.31 101 ALA A O 1
ATOM 751 N N . THR A 1 102 ? 13.297 7.928 -3.279 1.00 82.06 102 THR A N 1
ATOM 752 C CA . THR A 1 102 ? 11.846 8.063 -3.448 1.00 82.06 102 THR A CA 1
ATOM 753 C C . THR A 1 102 ? 11.396 9.504 -3.206 1.00 82.06 102 THR A C 1
ATOM 755 O O . THR A 1 102 ? 10.750 10.087 -4.072 1.00 82.06 102 THR A O 1
ATOM 758 N N . GLY A 1 103 ? 11.795 10.123 -2.088 1.00 81.00 103 GLY A N 1
ATOM 759 C CA . GLY A 1 103 ? 11.410 11.501 -1.769 1.00 81.00 103 GLY A CA 1
ATOM 760 C C . GLY A 1 103 ? 11.886 12.522 -2.810 1.00 81.00 103 GLY A C 1
ATOM 761 O O . GLY A 1 103 ? 11.128 13.406 -3.209 1.00 81.00 103 GLY A O 1
ATOM 762 N N . MET A 1 104 ? 13.116 12.374 -3.316 1.00 83.38 104 MET A N 1
ATOM 763 C CA . MET A 1 104 ? 13.638 13.227 -4.394 1.00 83.38 104 MET A CA 1
ATOM 764 C C . MET A 1 104 ? 12.849 13.060 -5.696 1.00 83.38 104 MET A C 1
ATOM 766 O O . MET A 1 104 ? 12.565 14.049 -6.375 1.00 83.38 104 MET A O 1
ATOM 770 N N . LEU A 1 105 ? 12.498 11.819 -6.045 1.00 81.88 105 LEU A N 1
ATOM 771 C CA . LEU A 1 105 ? 11.732 11.515 -7.250 1.00 81.88 105 LEU A CA 1
ATOM 772 C C . LEU A 1 105 ? 10.310 12.073 -7.152 1.00 81.88 105 LEU A C 1
ATOM 774 O O . LEU A 1 105 ? 9.868 12.758 -8.069 1.00 81.88 105 LEU A O 1
ATOM 778 N N . MET A 1 106 ? 9.644 11.874 -6.012 1.00 82.75 106 MET A N 1
ATOM 779 C CA . MET A 1 106 ? 8.320 12.435 -5.748 1.00 82.75 106 MET A CA 1
ATOM 780 C C . MET A 1 106 ? 8.326 13.957 -5.834 1.00 82.75 106 MET A C 1
ATOM 782 O O . MET A 1 106 ? 7.435 14.510 -6.452 1.00 82.75 106 MET A O 1
ATOM 786 N N . ASN A 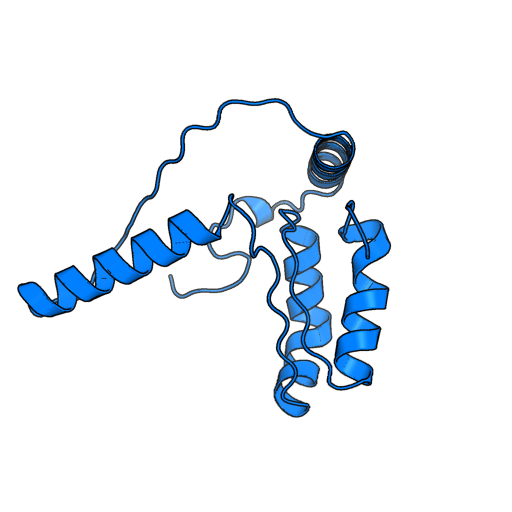1 107 ? 9.331 14.649 -5.289 1.00 79.31 107 ASN A N 1
ATOM 787 C CA . ASN A 1 107 ? 9.391 16.111 -5.387 1.00 79.31 107 ASN A CA 1
ATOM 788 C C . ASN A 1 107 ? 9.599 16.607 -6.830 1.00 79.31 107 ASN A C 1
ATOM 790 O O . ASN A 1 107 ? 9.125 17.680 -7.191 1.00 79.31 107 ASN A O 1
ATOM 794 N N . LYS A 1 108 ? 10.318 15.840 -7.656 1.00 77.19 108 LYS A N 1
ATOM 795 C CA . LYS A 1 108 ? 10.554 16.178 -9.065 1.00 77.19 108 LYS A CA 1
ATOM 796 C C . LYS A 1 108 ? 9.333 15.898 -9.944 1.00 77.19 108 LYS A C 1
ATOM 798 O O . LYS A 1 108 ? 9.097 16.633 -10.897 1.00 77.19 108 LYS A O 1
ATOM 803 N N . GLU A 1 109 ? 8.609 14.825 -9.648 1.00 73.12 109 GLU A N 1
ATOM 804 C CA . GLU A 1 109 ? 7.521 14.305 -10.482 1.00 73.12 109 GLU A CA 1
ATOM 805 C C . GLU A 1 109 ? 6.136 14.521 -9.857 1.0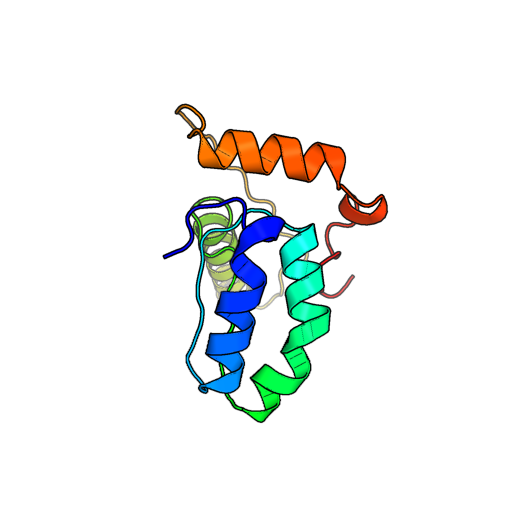0 73.12 109 GLU A C 1
ATOM 807 O O . GLU A 1 109 ? 5.160 14.000 -10.381 1.00 73.12 109 GLU A O 1
ATOM 812 N N . ALA A 1 110 ? 6.033 15.287 -8.761 1.00 73.00 110 ALA A N 1
ATOM 813 C CA . ALA A 1 110 ? 4.778 15.575 -8.068 1.00 73.00 110 ALA A CA 1
ATOM 814 C C . ALA A 1 110 ? 3.791 16.304 -8.994 1.00 73.00 110 ALA A C 1
ATOM 816 O O . ALA A 1 110 ? 4.010 17.481 -9.298 1.00 73.00 110 ALA A O 1
ATOM 817 N N . PRO A 1 111 ? 2.686 15.661 -9.411 1.00 74.62 111 PRO A N 1
ATOM 818 C CA . PRO A 1 111 ? 1.634 16.361 -10.131 1.00 74.62 111 PRO A CA 1
ATOM 819 C C . PRO A 1 111 ? 0.900 17.350 -9.206 1.00 74.62 111 PRO A C 1
ATOM 821 O O . PRO A 1 111 ? 0.876 17.192 -7.983 1.00 74.62 111 PRO A O 1
ATOM 824 N N . GLU A 1 112 ? 0.295 18.395 -9.783 1.00 77.25 112 GLU A N 1
ATOM 825 C CA . GLU A 1 112 ? -0.378 19.464 -9.020 1.00 77.25 112 GLU A CA 1
ATOM 826 C C . GLU A 1 112 ? -1.532 18.958 -8.136 1.00 77.25 112 GLU A C 1
ATOM 828 O O . GLU A 1 112 ? -1.836 19.550 -7.096 1.00 77.25 112 GLU A O 1
ATOM 833 N N . ASP A 1 113 ? -2.151 17.846 -8.529 1.00 80.25 113 ASP A N 1
ATOM 834 C CA . ASP A 1 113 ? -3.278 17.212 -7.849 1.00 80.25 113 ASP A CA 1
ATOM 835 C C . ASP A 1 113 ? -2.881 16.391 -6.612 1.00 80.25 113 ASP A C 1
ATOM 837 O O . ASP A 1 113 ? -3.762 15.945 -5.882 1.00 80.25 113 ASP A O 1
ATOM 841 N N . MET A 1 114 ? -1.587 16.289 -6.279 1.00 81.75 114 MET A N 1
ATOM 842 C CA . MET A 1 114 ? -1.101 15.706 -5.013 1.00 81.75 114 MET A CA 1
ATOM 843 C C . MET A 1 114 ? -1.637 16.401 -3.751 1.00 81.75 114 MET A C 1
ATOM 845 O O . MET A 1 114 ? -1.482 15.882 -2.648 1.00 81.75 114 MET A O 1
ATOM 849 N N . LYS A 1 115 ? -2.252 17.581 -3.885 1.00 80.38 115 LYS A N 1
ATOM 850 C CA . LYS A 1 115 ? -2.928 18.282 -2.781 1.00 80.38 115 LYS A CA 1
ATOM 851 C C . LYS A 1 115 ? -4.335 17.745 -2.501 1.00 80.38 115 LYS A C 1
ATOM 853 O O . LYS A 1 115 ? -4.890 18.073 -1.452 1.00 80.38 115 LYS A O 1
ATOM 858 N N . ASP A 1 116 ? -4.925 16.981 -3.421 1.00 85.81 116 ASP A N 1
ATOM 859 C CA . ASP A 1 116 ? -6.228 16.355 -3.207 1.00 85.81 116 ASP A CA 1
ATOM 860 C C . ASP A 1 116 ? -6.070 15.138 -2.287 1.00 85.81 116 ASP A C 1
ATOM 862 O O . ASP A 1 116 ? -5.427 14.148 -2.629 1.00 85.81 116 ASP A O 1
ATOM 866 N N . VAL A 1 117 ? -6.683 15.199 -1.106 1.00 81.56 117 VAL A N 1
ATOM 867 C CA . VAL A 1 117 ? -6.680 14.088 -0.143 1.00 81.56 117 VAL A CA 1
ATOM 868 C C . VAL A 1 117 ? -7.484 12.876 -0.632 1.00 81.56 117 VAL A C 1
ATOM 870 O O . VAL A 1 117 ? -7.335 11.795 -0.073 1.00 81.56 117 VAL A O 1
ATOM 873 N N . PHE A 1 118 ? -8.290 13.038 -1.687 1.00 84.62 118 PHE A N 1
ATOM 874 C CA . PHE A 1 118 ? -9.054 11.979 -2.353 1.00 84.62 118 PHE A CA 1
ATOM 875 C C . PHE A 1 118 ? -8.434 11.551 -3.695 1.00 84.62 118 PHE A C 1
ATOM 877 O O . PHE A 1 118 ? -9.104 10.934 -4.524 1.00 84.62 118 PHE A O 1
ATOM 884 N N . LEU A 1 119 ? -7.154 11.868 -3.942 1.00 87.75 119 LEU A N 1
ATOM 885 C CA . LEU A 1 119 ? -6.486 11.608 -5.226 1.00 87.75 119 LEU A CA 1
ATOM 886 C C . LEU A 1 119 ? -6.549 10.137 -5.677 1.00 87.75 119 LEU A C 1
ATOM 888 O O . LEU A 1 119 ? -6.627 9.860 -6.873 1.00 87.75 119 LEU A O 1
ATOM 892 N N . LEU A 1 120 ? -6.495 9.199 -4.730 1.00 88.62 120 LEU A N 1
ATOM 893 C CA . LEU A 1 120 ? -6.537 7.758 -5.004 1.00 88.62 120 LEU A CA 1
ATOM 894 C C . LEU A 1 120 ? -7.956 7.169 -4.934 1.00 88.62 120 LEU A C 1
ATOM 896 O O . LEU A 1 120 ? -8.120 5.962 -5.100 1.00 88.62 120 LEU A O 1
ATOM 900 N N . GLY A 1 121 ? -8.975 8.001 -4.701 1.00 84.50 121 GLY A N 1
ATOM 901 C CA . GLY A 1 121 ? -10.372 7.599 -4.546 1.00 84.50 121 GLY A CA 1
ATOM 902 C C . GLY A 1 121 ? -10.992 8.054 -3.221 1.00 84.50 121 GLY A C 1
ATOM 903 O O . GLY A 1 121 ? -10.423 8.860 -2.485 1.00 84.50 121 GLY A O 1
ATOM 904 N N . GLY A 1 122 ? -12.178 7.515 -2.924 1.00 77.06 122 GLY A N 1
ATOM 905 C CA . GLY A 1 122 ? -13.007 7.895 -1.774 1.00 77.06 122 GLY A CA 1
ATOM 906 C C . GLY A 1 122 ? -14.145 8.858 -2.135 1.00 77.06 122 GLY A C 1
ATOM 907 O O . GLY A 1 122 ? -14.140 9.487 -3.193 1.00 77.06 122 GLY A O 1
ATOM 908 N N . GLU A 1 123 ? -15.149 8.942 -1.259 1.00 69.38 123 GLU A N 1
ATOM 909 C CA . GLU A 1 123 ? -16.296 9.850 -1.398 1.00 69.38 123 GLU A CA 1
ATOM 910 C C . GLU A 1 123 ? -16.036 11.174 -0.657 1.00 69.38 123 GLU A C 1
ATOM 912 O O . GLU A 1 123 ? -15.393 11.180 0.396 1.00 69.38 123 GLU A O 1
ATOM 917 N N . ARG A 1 124 ? -16.521 12.289 -1.222 1.00 65.00 124 ARG A N 1
ATOM 918 C CA . ARG A 1 124 ? -16.379 13.649 -0.668 1.00 65.00 124 ARG A CA 1
ATOM 919 C C . ARG A 1 124 ? -17.475 13.998 0.331 1.00 65.00 124 ARG A C 1
ATOM 921 O O . ARG A 1 124 ? -18.641 13.631 0.070 1.00 65.00 124 ARG A O 1
#

Secondary structure (DSSP, 8-state):
--PSPHHHHTHHHHHHHHHTT--EE-----HHHHHHHHHHHHHHHHHHT--EE---STTTHHHHHHHHHHHHHHHHHHS---S---------S---HHHHHHHHHHHHH--GGGG-TTTT----

pLDDT: mean 89.06, std 8.89, range [47.16, 98.19]